Protein AF-A0A3M1LSH6-F1 (afdb_monomer_lite)

Radius of gyration: 15.94 Å; chains: 1; bounding box: 34×28×50 Å

Secondary structure (DSSP, 8-state):
-PPPP-------PPPPEE--SEE-HHHHHTS-TT--EEEEPTT-EE-HHHHHHHHHTTPEEEE---

Foldseek 3Di:
DDDDDDPPDDPPPDAAEDADLEDELVNLVPDDLPRQEYEYEQ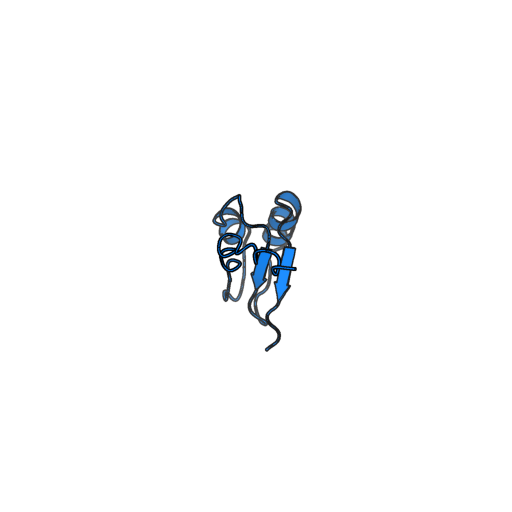NHDYDPNNVVNCVVSNHHYDYPDD

Sequence (66 aa):
APPAPIVTGPPQAAPPRLDKPLVTERDVAALAQAARRLVLGPRSRLTPLARDELRRRGIRIERTDR

Structure (mmCIF, N/CA/C/O backbone):
data_AF-A0A3M1LSH6-F1
#
_entry.id   AF-A0A3M1LSH6-F1
#
loop_
_atom_site.group_PDB
_atom_site.id
_atom_site.type_symbol
_atom_site.label_atom_id
_atom_site.label_alt_id
_atom_site.label_comp_id
_atom_site.label_asym_id
_atom_site.label_entity_id
_atom_site.label_seq_id
_atom_site.pdbx_PDB_ins_code
_at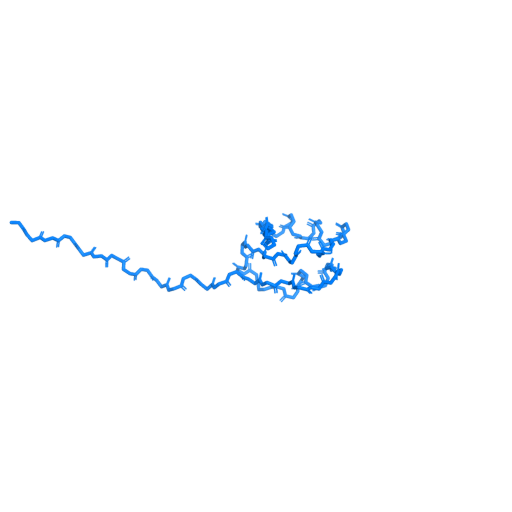om_site.Cartn_x
_atom_site.Cartn_y
_atom_site.Cartn_z
_atom_site.occupancy
_atom_site.B_iso_or_equiv
_atom_site.auth_seq_id
_atom_site.auth_comp_id
_atom_site.auth_asym_id
_atom_site.auth_atom_id
_atom_site.pdbx_PDB_model_num
ATOM 1 N N . ALA A 1 1 ? -21.620 -18.481 -39.918 1.00 58.28 1 ALA A N 1
ATOM 2 C CA . ALA A 1 1 ? -21.800 -17.599 -38.747 1.00 58.28 1 ALA A CA 1
ATOM 3 C C . ALA A 1 1 ? -20.566 -16.708 -38.626 1.00 58.28 1 ALA A C 1
ATOM 5 O O . ALA A 1 1 ? -19.476 -17.268 -38.698 1.00 58.28 1 ALA A O 1
ATOM 6 N N . PRO A 1 2 ? -20.683 -15.371 -38.529 1.00 63.12 2 PRO A N 1
ATOM 7 C CA . PRO A 1 2 ? -19.518 -14.520 -38.302 1.00 63.12 2 PRO A CA 1
ATOM 8 C C . PRO A 1 2 ? -19.089 -14.561 -36.817 1.00 63.12 2 PRO A C 1
ATOM 10 O O . PRO A 1 2 ? -19.942 -14.776 -35.952 1.00 63.12 2 PRO A O 1
ATOM 13 N N . PRO A 1 3 ? -17.791 -14.389 -36.508 1.00 64.38 3 PRO A N 1
ATOM 14 C CA . PRO A 1 3 ? -17.272 -14.408 -35.140 1.00 64.38 3 PRO A CA 1
ATOM 15 C C . PRO A 1 3 ? -17.600 -13.106 -34.385 1.00 64.38 3 PRO A C 1
ATOM 17 O O . PRO A 1 3 ? -17.663 -12.029 -34.975 1.00 64.38 3 PRO A O 1
ATOM 20 N N . ALA A 1 4 ? -17.825 -13.216 -33.073 1.00 65.62 4 ALA A N 1
ATOM 21 C CA . ALA A 1 4 ? -18.165 -12.100 -32.188 1.00 65.62 4 ALA A CA 1
ATOM 22 C C . ALA A 1 4 ? -17.008 -11.082 -32.040 1.00 65.62 4 ALA A C 1
ATOM 24 O O . ALA A 1 4 ? -15.840 -11.475 -32.111 1.00 65.62 4 ALA A O 1
ATOM 25 N N . PRO A 1 5 ? -17.300 -9.787 -31.805 1.00 67.56 5 PRO A N 1
ATOM 26 C CA . PRO A 1 5 ? -16.275 -8.761 -31.660 1.00 67.56 5 PRO A CA 1
ATOM 27 C C . PRO A 1 5 ? -15.508 -8.927 -30.343 1.00 67.56 5 PRO A C 1
ATOM 29 O O . PRO A 1 5 ? -16.089 -9.112 -29.272 1.00 67.56 5 PRO A O 1
ATOM 32 N N . ILE A 1 6 ? -14.184 -8.828 -30.428 1.00 66.56 6 ILE A N 1
ATOM 33 C CA . ILE A 1 6 ? -13.285 -8.799 -29.276 1.00 66.56 6 ILE A CA 1
ATOM 34 C C . ILE A 1 6 ? -13.420 -7.404 -28.657 1.00 66.56 6 ILE A C 1
ATOM 36 O O . ILE A 1 6 ? -13.030 -6.409 -29.267 1.00 66.56 6 ILE A O 1
ATOM 40 N N . VAL A 1 7 ? -14.026 -7.305 -27.473 1.00 64.19 7 VAL A N 1
ATOM 41 C CA . VAL A 1 7 ? -14.146 -6.028 -26.760 1.00 64.19 7 VAL A CA 1
ATOM 42 C C . VAL A 1 7 ? -12.780 -5.677 -26.179 1.00 64.19 7 VAL A C 1
ATOM 44 O O . VAL A 1 7 ? -12.410 -6.135 -25.098 1.00 64.19 7 VAL A O 1
ATOM 47 N N . THR A 1 8 ? -12.017 -4.856 -26.895 1.00 64.31 8 THR A N 1
ATOM 48 C CA . THR A 1 8 ? -10.818 -4.217 -26.348 1.00 64.31 8 THR A CA 1
ATOM 49 C C . THR A 1 8 ? -11.271 -3.097 -25.415 1.00 64.31 8 THR A C 1
ATOM 51 O O . THR A 1 8 ? -11.530 -1.974 -25.843 1.00 64.31 8 THR A O 1
ATOM 54 N N . GLY A 1 9 ? -11.439 -3.417 -24.130 1.00 61.97 9 GLY A N 1
ATOM 55 C CA . GLY A 1 9 ? -11.607 -2.399 -23.094 1.00 61.97 9 GLY A CA 1
ATOM 56 C C . GLY A 1 9 ? -10.373 -1.487 -23.018 1.00 61.97 9 GLY A C 1
ATOM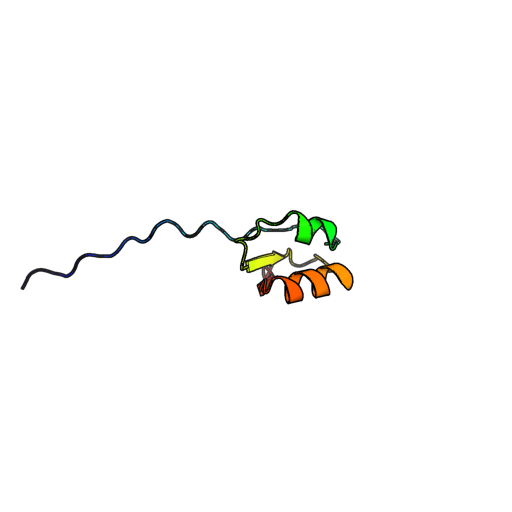 57 O O . GLY A 1 9 ? -9.286 -1.896 -23.436 1.00 61.97 9 GLY A O 1
ATOM 58 N N . PRO A 1 10 ? -10.508 -0.252 -22.500 1.00 64.75 10 PRO A N 1
ATOM 59 C CA . PRO A 1 10 ? -9.379 0.662 -22.373 1.00 64.75 10 PRO A CA 1
ATOM 60 C C . PRO A 1 10 ? -8.255 0.014 -21.548 1.00 64.75 10 PRO A C 1
ATOM 62 O O . PRO A 1 10 ? -8.549 -0.733 -20.608 1.00 64.75 10 PRO A O 1
ATOM 65 N N . PRO A 1 11 ? -6.976 0.286 -21.874 1.00 59.03 11 PRO A N 1
ATOM 66 C CA . PRO A 1 11 ? -5.847 -0.285 -21.154 1.00 59.03 11 PRO A CA 1
ATOM 67 C C . PRO A 1 11 ? -5.981 0.071 -19.675 1.00 59.03 11 PRO A C 1
ATOM 69 O O . PRO A 1 11 ? -5.971 1.242 -19.294 1.00 59.03 11 PRO A O 1
ATOM 72 N N . GLN A 1 12 ? -6.163 -0.947 -18.835 1.00 60.81 12 GLN A N 1
ATOM 73 C CA . GLN A 1 12 ? -6.213 -0.747 -17.397 1.00 60.81 12 GLN A CA 1
ATOM 74 C C . GLN A 1 12 ? -4.837 -0.235 -16.970 1.00 60.81 12 GLN A C 1
ATOM 76 O O . GLN A 1 12 ? -3.851 -0.963 -17.073 1.00 60.81 12 GLN A O 1
ATOM 81 N N . ALA A 1 13 ? -4.773 1.036 -16.561 1.00 67.81 13 ALA A N 1
ATOM 82 C CA . ALA A 1 13 ? -3.530 1.676 -16.153 1.00 67.81 13 ALA A CA 1
ATOM 83 C C . ALA A 1 13 ? -2.801 0.790 -15.136 1.00 67.81 13 ALA A C 1
ATOM 85 O O . ALA A 1 13 ? -3.421 0.266 -14.202 1.00 67.81 13 ALA A O 1
ATOM 86 N N . ALA A 1 14 ? -1.500 0.595 -15.359 1.00 74.19 14 ALA A N 1
ATOM 87 C CA . ALA A 1 14 ? -0.682 -0.248 -14.505 1.00 74.19 14 ALA A CA 1
ATOM 88 C C . ALA A 1 14 ? -0.814 0.208 -13.041 1.00 74.19 14 ALA A C 1
ATOM 90 O O . ALA A 1 14 ? -0.850 1.415 -12.775 1.00 74.19 14 ALA A O 1
ATOM 91 N N . PRO A 1 15 ? -0.918 -0.732 -12.087 1.00 78.19 15 PRO A N 1
ATOM 92 C CA . PRO A 1 15 ? -1.039 -0.369 -10.688 1.00 78.19 15 PRO A CA 1
ATOM 93 C C . PRO A 1 15 ? 0.196 0.434 -10.248 1.00 78.19 15 PRO A C 1
ATOM 95 O O . PRO A 1 15 ? 1.317 0.085 -10.635 1.00 78.19 15 PRO A O 1
ATOM 98 N N . PRO A 1 16 ? 0.021 1.495 -9.439 1.00 84.12 16 PRO A N 1
ATOM 99 C CA . PRO A 1 16 ? 1.141 2.249 -8.898 1.00 84.12 16 PRO A CA 1
ATOM 100 C C . PRO A 1 16 ? 2.084 1.321 -8.128 1.00 84.12 16 PRO A C 1
ATOM 102 O O . PRO A 1 16 ? 1.642 0.486 -7.331 1.00 84.12 16 PRO A O 1
ATOM 105 N N . ARG A 1 17 ? 3.387 1.479 -8.373 1.00 88.56 17 ARG A N 1
ATOM 106 C CA . ARG A 1 17 ? 4.451 0.725 -7.706 1.00 88.56 17 ARG A CA 1
ATOM 107 C C . ARG A 1 17 ? 5.235 1.638 -6.773 1.00 88.56 17 ARG A C 1
ATOM 109 O O . ARG A 1 17 ? 5.631 2.730 -7.168 1.00 88.56 17 ARG A O 1
ATOM 116 N N . LEU A 1 18 ? 5.483 1.165 -5.555 1.00 89.44 18 LEU A N 1
ATOM 117 C CA . LEU A 1 18 ? 6.361 1.820 -4.590 1.00 89.44 18 LEU A CA 1
ATOM 118 C C . LEU A 1 18 ? 7.525 0.895 -4.231 1.00 89.44 18 LEU A C 1
ATOM 120 O O . LEU A 1 18 ? 7.358 -0.082 -3.502 1.00 89.44 18 LEU A O 1
ATOM 124 N N . ASP A 1 19 ? 8.720 1.265 -4.687 1.00 87.75 19 ASP A N 1
ATOM 125 C CA . ASP A 1 19 ? 9.990 0.587 -4.383 1.00 87.75 19 ASP A CA 1
ATOM 126 C C . ASP A 1 19 ? 10.784 1.324 -3.290 1.00 87.75 19 ASP A C 1
ATOM 128 O O . ASP A 1 19 ? 12.012 1.374 -3.277 1.00 87.75 19 ASP A O 1
ATOM 132 N N . LYS A 1 20 ? 10.067 1.935 -2.345 1.00 90.06 20 LYS A N 1
ATOM 133 C CA . LYS A 1 20 ? 10.655 2.637 -1.201 1.00 90.06 20 LYS A CA 1
ATOM 134 C C . LYS A 1 20 ? 10.852 1.655 -0.039 1.00 90.06 20 LYS A C 1
ATOM 136 O O . LYS A 1 20 ? 9.961 0.838 0.204 1.00 90.06 20 LYS A O 1
ATOM 141 N N . PRO A 1 21 ? 11.960 1.717 0.724 1.00 92.00 21 PRO A N 1
ATOM 142 C CA . PRO A 1 21 ? 12.194 0.796 1.841 1.00 92.00 21 PRO A CA 1
ATOM 143 C C . PRO A 1 21 ? 11.142 0.927 2.950 1.00 92.00 21 PRO A C 1
ATOM 145 O O . PRO A 1 21 ? 10.766 -0.071 3.566 1.00 92.00 21 PRO A O 1
ATOM 148 N N . LEU A 1 22 ? 10.634 2.141 3.175 1.00 94.75 22 LEU A N 1
ATOM 149 C CA . LEU A 1 22 ? 9.567 2.429 4.125 1.00 94.75 22 LEU A CA 1
ATOM 150 C C . LEU A 1 22 ? 8.487 3.270 3.447 1.00 94.75 22 LEU A C 1
ATOM 152 O O . LEU A 1 22 ? 8.751 4.389 3.012 1.00 94.75 22 LEU A O 1
ATOM 156 N N . VAL A 1 23 ? 7.284 2.718 3.387 1.00 94.06 23 VAL A N 1
ATOM 157 C CA . VAL A 1 23 ? 6.083 3.355 2.855 1.00 94.06 23 VAL A CA 1
ATOM 158 C C . VAL A 1 23 ? 5.268 3.893 4.021 1.00 94.06 23 VAL A C 1
ATOM 160 O O . VAL A 1 23 ? 4.902 3.141 4.932 1.00 94.06 23 VAL A O 1
ATOM 163 N N . THR A 1 24 ? 5.004 5.194 3.991 1.00 95.75 24 THR A N 1
ATOM 164 C CA . THR A 1 24 ? 4.247 5.909 5.019 1.00 95.75 24 THR A CA 1
ATOM 165 C C . THR A 1 24 ? 2.847 6.264 4.531 1.00 95.75 24 THR A C 1
ATOM 167 O O . THR A 1 24 ? 2.506 6.131 3.357 1.00 95.75 24 THR A O 1
ATOM 170 N N . GLU A 1 25 ? 2.010 6.734 5.444 1.00 94.50 25 GLU A N 1
ATOM 171 C CA . GLU A 1 25 ? 0.670 7.235 5.161 1.00 94.50 25 GLU A CA 1
ATOM 172 C C . GLU A 1 25 ? 0.666 8.369 4.133 1.00 94.50 25 GLU A C 1
ATOM 174 O O . GLU A 1 25 ? -0.257 8.453 3.332 1.00 94.50 25 GLU A O 1
ATOM 179 N N . ARG A 1 26 ? 1.723 9.191 4.081 1.00 93.56 26 ARG A N 1
ATOM 180 C CA . ARG A 1 26 ? 1.868 10.248 3.068 1.00 93.56 26 ARG A CA 1
ATOM 181 C C . ARG A 1 26 ? 2.064 9.678 1.669 1.00 93.56 26 ARG A C 1
ATOM 183 O O . ARG A 1 26 ? 1.472 10.186 0.722 1.00 93.56 26 ARG A O 1
ATOM 190 N N . ASP A 1 27 ? 2.857 8.613 1.551 1.00 91.19 27 ASP A N 1
ATOM 191 C CA . ASP A 1 27 ? 3.070 7.930 0.272 1.00 91.19 27 ASP A CA 1
ATOM 192 C C . ASP A 1 27 ? 1.749 7.311 -0.226 1.00 91.19 27 ASP A C 1
ATOM 194 O O . ASP A 1 27 ? 1.430 7.395 -1.408 1.00 91.19 27 ASP A O 1
ATOM 198 N N . VAL A 1 28 ? 0.938 6.754 0.685 1.00 91.19 28 VAL A N 1
ATOM 199 C CA . VAL A 1 28 ? -0.410 6.244 0.373 1.00 91.19 28 VAL A CA 1
ATOM 200 C C . VAL A 1 28 ? -1.375 7.381 0.027 1.00 91.19 28 VAL A C 1
ATOM 202 O O . VAL A 1 28 ? -2.179 7.249 -0.894 1.00 91.19 28 VAL A O 1
ATOM 205 N N . ALA A 1 29 ? -1.292 8.509 0.735 1.00 90.3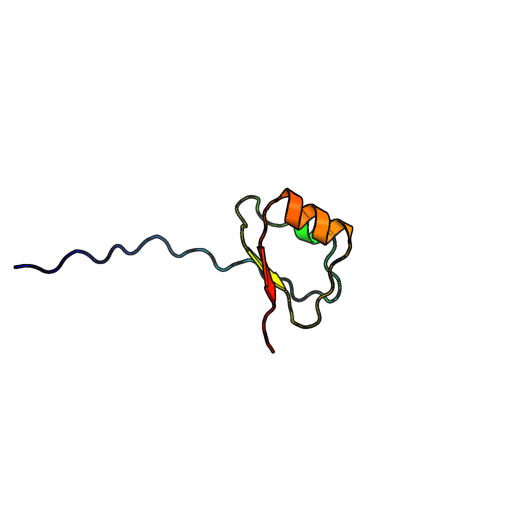8 29 ALA A N 1
ATOM 206 C CA . ALA A 1 29 ? -2.150 9.663 0.502 1.00 90.38 29 ALA A CA 1
ATOM 207 C C . ALA A 1 29 ? -1.922 10.298 -0.875 1.00 90.38 29 ALA A C 1
ATOM 209 O O . ALA A 1 29 ? -2.887 10.761 -1.483 1.00 90.38 29 ALA A O 1
ATOM 210 N N . ALA A 1 30 ? -0.679 10.260 -1.365 1.00 90.00 30 ALA A N 1
ATOM 211 C CA . ALA A 1 30 ? -0.284 10.729 -2.689 1.00 90.00 30 ALA A CA 1
ATOM 212 C C . ALA A 1 30 ? -0.760 9.820 -3.840 1.00 90.00 30 ALA A C 1
ATOM 214 O O . ALA A 1 30 ? -0.694 10.223 -5.001 1.00 90.00 30 ALA A O 1
ATOM 215 N N . LEU A 1 31 ? -1.248 8.606 -3.551 1.00 87.44 31 LEU A N 1
ATOM 216 C CA . LEU A 1 31 ? -1.836 7.743 -4.573 1.00 87.44 31 LEU A CA 1
ATOM 217 C C . LEU A 1 31 ? -3.142 8.348 -5.098 1.00 87.44 31 LEU A C 1
ATOM 219 O O . LEU A 1 31 ? -3.950 8.893 -4.341 1.00 87.44 31 LEU A O 1
ATOM 223 N N . ALA A 1 32 ? -3.375 8.191 -6.403 1.00 82.44 32 ALA A N 1
ATOM 224 C CA . ALA A 1 32 ? -4.623 8.602 -7.034 1.00 82.44 32 ALA A CA 1
ATO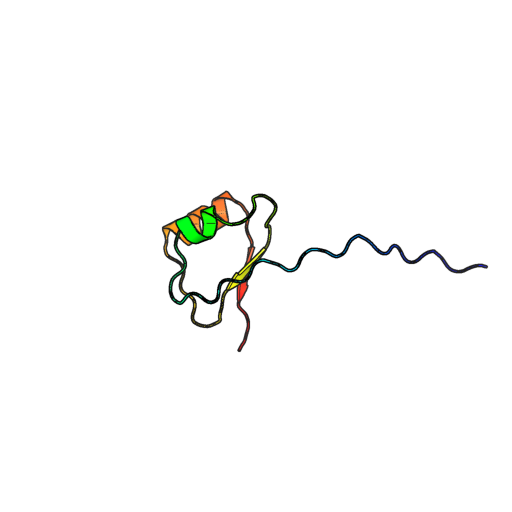M 225 C C . ALA A 1 32 ? -5.826 7.944 -6.338 1.00 82.44 32 ALA A C 1
ATOM 227 O O . ALA A 1 32 ? -5.790 6.753 -6.035 1.00 82.44 32 ALA A O 1
ATOM 228 N N . GLN A 1 33 ? -6.923 8.683 -6.146 1.00 78.31 33 GLN A N 1
ATOM 229 C CA . GLN A 1 33 ? -8.122 8.142 -5.482 1.00 78.31 33 GLN A CA 1
ATOM 230 C C . GLN A 1 33 ? -8.732 6.937 -6.219 1.00 78.31 33 GLN A C 1
ATOM 232 O O . GLN A 1 33 ? -9.375 6.091 -5.607 1.00 78.31 33 GLN A O 1
ATOM 237 N N . ALA A 1 34 ? -8.505 6.830 -7.532 1.00 79.31 34 ALA A N 1
ATOM 238 C CA . ALA A 1 34 ? -8.944 5.695 -8.340 1.00 79.31 34 ALA A CA 1
ATOM 239 C C . ALA A 1 34 ? -8.039 4.453 -8.208 1.00 79.31 34 ALA A C 1
ATOM 241 O O . ALA A 1 34 ? -8.376 3.390 -8.739 1.00 79.31 34 ALA A O 1
ATOM 242 N N . ALA A 1 35 ? -6.891 4.557 -7.530 1.00 81.44 35 ALA A N 1
ATOM 243 C CA . ALA A 1 35 ? -5.998 3.428 -7.327 1.00 81.44 35 ALA A CA 1
ATOM 244 C C . ALA A 1 35 ? -6.675 2.398 -6.418 1.00 81.44 35 ALA A C 1
ATOM 246 O O . ALA A 1 35 ? -6.987 2.670 -5.267 1.00 81.44 35 ALA A O 1
ATOM 247 N N . ARG A 1 36 ? -6.897 1.191 -6.945 1.00 87.50 36 ARG A N 1
ATOM 248 C CA . ARG A 1 36 ? -7.467 0.055 -6.193 1.00 87.50 36 ARG A CA 1
ATOM 249 C C . ARG A 1 36 ? -6.428 -0.999 -5.825 1.00 87.50 36 ARG A C 1
ATOM 251 O O . ARG A 1 36 ? -6.714 -1.914 -5.055 1.00 87.50 36 ARG A O 1
ATOM 258 N N . ARG A 1 37 ? -5.239 -0.898 -6.415 1.00 90.56 37 ARG A N 1
ATOM 259 C CA . ARG A 1 37 ? -4.122 -1.826 -6.249 1.00 90.56 37 ARG A CA 1
ATOM 260 C C . ARG A 1 37 ? -2.831 -1.034 -6.099 1.00 90.56 37 ARG A C 1
ATOM 262 O O . ARG A 1 37 ? -2.664 -0.022 -6.771 1.00 90.56 37 ARG A O 1
ATOM 269 N N . LEU A 1 38 ? -1.949 -1.505 -5.229 1.00 90.25 38 LEU A N 1
ATOM 270 C CA . LEU A 1 38 ? -0.615 -0.967 -5.000 1.00 90.25 38 LEU A CA 1
ATOM 271 C C . LEU A 1 38 ? 0.380 -2.123 -5.019 1.00 90.25 38 LEU A C 1
ATOM 273 O O . LEU A 1 38 ? 0.232 -3.074 -4.249 1.00 90.25 38 LEU A O 1
ATOM 277 N N . VAL A 1 39 ? 1.400 -2.013 -5.864 1.00 92.38 39 VAL A N 1
ATOM 278 C CA . VAL A 1 39 ? 2.509 -2.966 -5.888 1.00 92.38 39 VAL A CA 1
ATOM 279 C C . VAL A 1 39 ? 3.615 -2.454 -4.974 1.00 92.38 39 VAL A C 1
ATOM 281 O O . VAL A 1 39 ? 4.100 -1.335 -5.138 1.00 92.38 39 VAL A O 1
ATOM 284 N N . LEU A 1 40 ? 4.020 -3.272 -4.010 1.00 91.88 40 LEU A N 1
ATOM 285 C CA . LEU A 1 40 ? 5.149 -2.988 -3.133 1.00 91.88 40 LEU A CA 1
ATOM 286 C C . LEU A 1 40 ? 6.370 -3.796 -3.551 1.00 91.88 40 LEU A C 1
ATOM 288 O O . LEU A 1 40 ? 6.268 -4.991 -3.851 1.00 91.88 40 LEU A O 1
ATOM 292 N N . GLY A 1 41 ? 7.530 -3.145 -3.492 1.00 91.62 41 GLY A N 1
ATOM 293 C CA . GLY A 1 41 ? 8.807 -3.824 -3.629 1.00 91.62 41 GLY A CA 1
ATOM 294 C C . GLY A 1 41 ? 8.987 -4.915 -2.557 1.00 91.62 41 GLY A C 1
ATOM 295 O O . GLY A 1 41 ? 8.457 -4.805 -1.445 1.00 91.62 41 GLY A O 1
ATOM 296 N N . PRO A 1 42 ? 9.776 -5.966 -2.833 1.00 89.06 42 PRO A N 1
ATOM 297 C CA . PRO A 1 42 ? 9.906 -7.138 -1.956 1.00 89.06 42 PRO A CA 1
ATOM 298 C C . PRO A 1 42 ? 10.455 -6.801 -0.561 1.00 89.06 42 PRO A C 1
ATOM 300 O O . PRO A 1 42 ? 10.158 -7.477 0.424 1.00 89.06 42 PRO A O 1
ATOM 303 N N . ARG A 1 43 ? 11.259 -5.737 -0.466 1.00 90.81 43 ARG A N 1
ATOM 304 C CA . ARG A 1 43 ? 11.876 -5.258 0.782 1.00 90.81 43 ARG A CA 1
ATOM 305 C C . ARG A 1 43 ? 11.133 -4.079 1.413 1.00 90.81 43 ARG A C 1
ATOM 307 O O . ARG A 1 43 ? 11.550 -3.606 2.469 1.00 90.81 43 ARG A O 1
ATOM 314 N N . SER A 1 44 ? 10.056 -3.612 0.789 1.00 93.31 44 SER A N 1
ATOM 315 C CA . SER A 1 44 ? 9.289 -2.472 1.276 1.00 93.31 44 SER A CA 1
ATOM 316 C C . SER A 1 44 ? 8.503 -2.838 2.531 1.00 93.31 44 SER A C 1
ATOM 318 O O . SER A 1 44 ? 7.784 -3.841 2.592 1.00 93.31 44 SER A O 1
ATOM 320 N N . ARG A 1 45 ? 8.630 -1.995 3.556 1.00 93.75 45 ARG A N 1
ATOM 321 C CA . ARG A 1 45 ? 7.864 -2.075 4.802 1.00 93.75 45 ARG A CA 1
ATOM 322 C C . ARG A 1 45 ? 6.787 -1.000 4.813 1.00 93.75 45 ARG A C 1
ATOM 324 O O . ARG A 1 45 ? 6.995 0.090 4.296 1.00 93.75 45 ARG A O 1
ATOM 331 N N . LEU A 1 46 ? 5.652 -1.305 5.430 1.00 94.25 46 LEU A N 1
ATOM 332 C CA . LEU A 1 46 ? 4.567 -0.351 5.649 1.00 94.25 46 LEU A CA 1
ATOM 333 C C . LEU A 1 46 ? 4.602 0.129 7.094 1.00 94.25 46 LEU A C 1
ATOM 335 O O . LEU A 1 46 ? 4.744 -0.691 8.005 1.00 94.25 46 LEU A O 1
ATOM 339 N N . THR A 1 47 ? 4.411 1.428 7.308 1.00 95.56 47 THR A N 1
ATOM 340 C CA . THR A 1 47 ? 4.062 1.918 8.643 1.00 95.56 47 THR A CA 1
ATOM 341 C C . THR A 1 47 ? 2.653 1.444 9.029 1.00 95.56 47 THR A C 1
ATOM 343 O O . THR A 1 47 ? 1.828 1.154 8.153 1.00 95.56 47 THR A O 1
ATOM 346 N N . PRO A 1 48 ? 2.331 1.370 10.333 1.00 95.94 48 PRO A N 1
ATOM 347 C CA . PRO A 1 48 ? 0.971 1.073 10.777 1.00 95.94 48 PRO A CA 1
ATOM 348 C C . PRO A 1 48 ? -0.067 2.036 10.184 1.00 95.94 48 PRO A C 1
ATOM 350 O O . PRO A 1 48 ? -1.109 1.584 9.718 1.00 95.94 48 PRO A O 1
ATOM 353 N N . LEU A 1 49 ? 0.258 3.333 10.115 1.00 96.19 49 LEU A N 1
ATOM 354 C CA . LEU A 1 49 ? -0.611 4.357 9.528 1.00 96.19 49 LEU A CA 1
ATOM 355 C C . LEU A 1 49 ? -0.798 4.164 8.020 1.00 96.19 49 LEU A C 1
ATOM 357 O O . LEU A 1 49 ? -1.917 4.261 7.533 1.00 96.19 49 LEU A O 1
ATOM 361 N N . ALA A 1 50 ? 0.258 3.803 7.282 1.00 94.75 50 ALA A N 1
ATOM 362 C CA . ALA A 1 50 ? 0.136 3.464 5.864 1.00 94.75 50 ALA A CA 1
ATOM 363 C C . ALA A 1 50 ? -0.814 2.279 5.648 1.00 94.75 50 ALA A C 1
ATOM 365 O O . ALA A 1 50 ? -1.659 2.298 4.756 1.00 94.75 50 ALA A O 1
ATOM 366 N N . ARG A 1 51 ? -0.698 1.239 6.482 1.00 93.94 51 ARG A N 1
ATOM 367 C CA . ARG A 1 51 ? -1.575 0.063 6.420 1.00 93.94 51 ARG A CA 1
ATOM 368 C C . ARG A 1 51 ? -3.027 0.409 6.762 1.00 93.94 51 ARG A C 1
ATOM 370 O O . ARG A 1 51 ? -3.919 -0.177 6.151 1.00 93.94 51 ARG A O 1
ATOM 377 N N . ASP A 1 52 ? -3.261 1.305 7.718 1.00 95.75 52 ASP A N 1
ATOM 378 C CA . ASP A 1 52 ? -4.606 1.798 8.039 1.00 95.75 52 ASP A CA 1
ATOM 379 C C . ASP A 1 52 ? -5.194 2.591 6.864 1.00 95.75 52 ASP A C 1
ATOM 381 O O . ASP A 1 52 ? -6.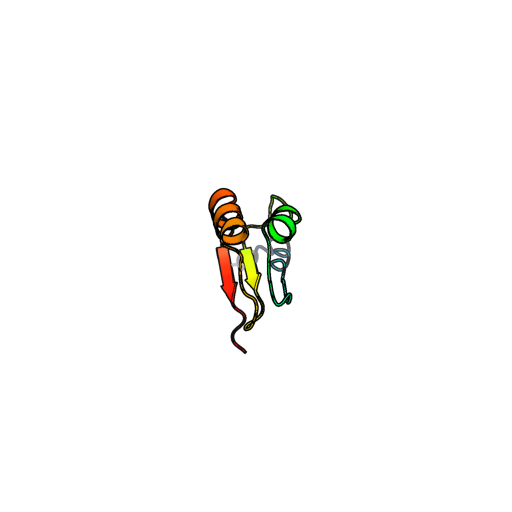293 2.288 6.406 1.00 95.75 52 ASP A O 1
ATOM 385 N N . GLU A 1 53 ? -4.423 3.514 6.288 1.00 93.94 53 GLU A N 1
ATOM 386 C CA . GLU A 1 53 ? -4.852 4.339 5.153 1.00 93.94 53 GLU A CA 1
ATOM 387 C C . GLU A 1 53 ? -5.181 3.491 3.914 1.00 93.94 53 GLU A C 1
ATOM 389 O O . GLU A 1 53 ? -6.203 3.699 3.259 1.00 93.94 53 GLU A O 1
ATOM 394 N N . LEU A 1 54 ? -4.374 2.464 3.624 1.00 93.00 54 LEU A N 1
ATOM 395 C CA . LEU A 1 54 ? -4.657 1.508 2.547 1.00 93.00 54 LEU A CA 1
ATOM 396 C C . LEU A 1 54 ? -5.981 0.768 2.778 1.00 93.00 54 LEU A C 1
ATOM 398 O O . LEU A 1 54 ? -6.752 0.591 1.835 1.00 93.00 54 LEU A O 1
ATOM 402 N N . ARG A 1 55 ? -6.275 0.367 4.025 1.00 93.06 55 ARG A N 1
ATOM 403 C CA . ARG A 1 55 ? -7.551 -0.278 4.378 1.00 93.06 55 ARG A CA 1
ATOM 404 C C . ARG A 1 55 ? -8.723 0.681 4.232 1.00 93.06 55 ARG A C 1
ATOM 406 O O . ARG A 1 55 ? -9.712 0.297 3.617 1.00 93.06 55 ARG A O 1
ATOM 413 N N . ARG A 1 56 ? -8.600 1.914 4.736 1.00 93.12 56 ARG A N 1
ATOM 414 C CA . ARG A 1 56 ? -9.633 2.958 4.607 1.00 93.12 56 ARG A CA 1
ATOM 415 C C . ARG A 1 56 ? -9.979 3.240 3.150 1.00 93.12 56 ARG A C 1
ATOM 417 O O . ARG A 1 56 ? -11.149 3.378 2.818 1.00 93.12 56 ARG A O 1
ATOM 424 N N . ARG A 1 57 ? -8.968 3.281 2.278 1.00 91.06 57 ARG A N 1
ATOM 425 C CA . ARG A 1 57 ? -9.134 3.512 0.835 1.00 91.06 57 ARG A CA 1
ATOM 426 C C . ARG A 1 57 ? -9.519 2.260 0.043 1.00 91.06 57 ARG A C 1
ATOM 428 O O . ARG A 1 57 ? -9.759 2.354 -1.156 1.00 91.06 57 ARG A O 1
ATOM 435 N N . GLY A 1 58 ? -9.555 1.083 0.672 1.00 92.19 58 GLY A N 1
ATOM 436 C CA . GLY A 1 58 ? -9.840 -0.181 -0.011 1.00 92.19 58 GLY A CA 1
ATOM 437 C C . GLY A 1 58 ? -8.770 -0.591 -1.032 1.00 92.19 58 GLY A C 1
ATOM 438 O O . GLY A 1 58 ? -9.070 -1.314 -1.984 1.00 92.19 58 GLY A O 1
ATOM 439 N N . ILE A 1 59 ? -7.526 -0.137 -0.855 1.00 92.62 59 ILE A N 1
ATOM 440 C CA . ILE A 1 59 ? -6.412 -0.432 -1.759 1.00 92.62 59 ILE A CA 1
ATOM 441 C C . ILE A 1 59 ? -5.849 -1.811 -1.419 1.00 92.62 59 ILE A C 1
ATOM 443 O O . ILE A 1 59 ? -5.400 -2.065 -0.299 1.00 92.62 59 ILE A O 1
ATOM 447 N N . ARG A 1 60 ? -5.838 -2.714 -2.402 1.00 91.44 60 ARG A N 1
ATOM 448 C CA . ARG A 1 60 ? -5.212 -4.035 -2.271 1.00 91.44 60 ARG A CA 1
ATOM 449 C C . ARG A 1 60 ? -3.707 -3.937 -2.479 1.00 91.44 60 ARG A C 1
ATOM 451 O O . ARG A 1 60 ? -3.245 -3.236 -3.374 1.00 91.44 60 ARG A O 1
ATOM 458 N N . ILE A 1 61 ? -2.956 -4.668 -1.665 1.00 91.06 61 ILE A N 1
ATOM 459 C CA . ILE A 1 61 ? -1.497 -4.707 -1.738 1.00 91.06 61 ILE A CA 1
ATOM 460 C C . ILE A 1 61 ? -1.084 -5.979 -2.468 1.00 91.06 61 ILE A C 1
ATOM 462 O O . ILE A 1 61 ? -1.471 -7.073 -2.062 1.00 91.06 61 ILE A O 1
ATOM 466 N N . GLU A 1 62 ? -0.253 -5.827 -3.489 1.00 90.81 62 GLU A N 1
ATOM 467 C CA . GLU A 1 62 ? 0.449 -6.920 -4.154 1.00 90.81 62 GLU A CA 1
ATOM 468 C C . GLU A 1 62 ? 1.946 -6.759 -3.871 1.00 90.81 62 GLU A C 1
ATOM 470 O O . GLU A 1 62 ? 2.485 -5.656 -3.953 1.00 90.81 62 GLU A O 1
ATOM 475 N N . ARG A 1 63 ? 2.631 -7.836 -3.479 1.00 88.12 63 ARG A N 1
ATOM 476 C CA . ARG A 1 63 ? 4.094 -7.818 -3.374 1.00 88.12 63 ARG A CA 1
ATOM 477 C C . ARG A 1 63 ? 4.674 -8.395 -4.648 1.00 88.12 63 ARG A C 1
ATOM 479 O O . ARG A 1 63 ? 4.263 -9.475 -5.061 1.00 88.12 63 ARG A O 1
ATOM 486 N N . THR A 1 64 ? 5.632 -7.687 -5.232 1.00 84.06 64 THR A N 1
ATOM 487 C CA . THR A 1 64 ? 6.471 -8.271 -6.275 1.00 84.06 64 THR A CA 1
ATOM 488 C C . THR A 1 64 ? 7.298 -9.377 -5.631 1.00 84.06 64 THR A C 1
ATOM 490 O O . THR A 1 64 ? 8.114 -9.098 -4.746 1.00 84.06 64 THR A O 1
ATOM 493 N N . ASP A 1 65 ? 7.038 -10.618 -6.037 1.00 70.88 65 ASP A N 1
ATOM 494 C CA . ASP A 1 65 ? 7.953 -11.725 -5.783 1.00 70.88 65 ASP A CA 1
ATOM 495 C C . ASP A 1 65 ? 9.211 -11.509 -6.634 1.00 70.88 65 ASP A C 1
ATOM 497 O O . ASP A 1 65 ? 9.158 -10.877 -7.691 1.00 70.88 65 ASP A O 1
ATOM 501 N N . ARG A 1 66 ? 10.352 -11.872 -6.068 1.00 56.34 66 ARG A N 1
ATOM 502 C CA . ARG A 1 66 ? 11.660 -11.316 -6.409 1.00 56.34 66 ARG A CA 1
ATOM 503 C C . ARG A 1 66 ? 12.175 -11.718 -7.786 1.00 56.34 66 ARG A C 1
ATOM 505 O O . ARG A 1 66 ? 11.971 -12.885 -8.168 1.00 56.34 66 ARG A O 1
#

pLDDT: mean 84.19, std 12.07, range [56.34, 96.19]